Protein AF-A0A8C2MD89-F1 (afdb_monomer_lite)

Secondary structure (DSSP, 8-state):
-B-TT-TT---SSTT--B------SS--TT-S-------S--SS--TTTSS----------SHHHHHHHTT--GGGGTT----

InterPro domains:
  IPR001377 Small ribosomal subunit protein eS6 [PF01092] (2-51)
  IPR001377 Small ribosomal subunit protein eS6 [PTHR11502] (3-75)
  IPR001377 Small ribosomal subunit protein eS6 [SM01405] (1-51)

Structure (mmCIF, N/CA/C/O backbone):
data_AF-A0A8C2MD89-F1
#
_entry.id   AF-A0A8C2MD89-F1
#
loop_
_atom_site.group_PDB
_atom_site.id
_atom_site.type_symbol
_atom_site.label_atom_id
_atom_site.label_alt_id
_atom_site.label_comp_id
_atom_site.label_asym_id
_atom_site.label_entity_id
_atom_site.label_seq_id
_atom_site.pdbx_PDB_ins_code
_atom_site.Cartn_x
_atom_site.Cartn_y
_atom_site.Cartn_z
_atom_site.occupancy
_atom_site.B_iso_or_equiv
_atom_site.auth_seq_id
_atom_site.auth_comp_id
_atom_site.auth_asym_id
_atom_site.auth_atom_id
_atom_site.pdbx_PDB_model_num
ATOM 1 N N . MET A 1 1 ? 21.489 4.492 -2.630 1.00 80.69 1 MET A N 1
ATOM 2 C CA . MET A 1 1 ? 21.812 3.765 -1.380 1.00 80.69 1 MET A CA 1
ATOM 3 C C . MET A 1 1 ? 20.533 3.558 -0.572 1.00 80.69 1 MET A C 1
ATOM 5 O O . MET A 1 1 ? 19.853 4.537 -0.295 1.00 80.69 1 MET A O 1
ATOM 9 N N . THR A 1 2 ? 20.180 2.316 -0.227 1.00 90.56 2 THR A N 1
ATOM 10 C CA . THR A 1 2 ? 18.967 1.969 0.541 1.00 90.56 2 THR A CA 1
ATOM 11 C C . THR A 1 2 ? 19.269 1.789 2.030 1.00 90.56 2 THR A C 1
ATOM 13 O O . THR A 1 2 ? 20.334 1.280 2.385 1.00 90.56 2 THR A O 1
ATOM 16 N N . ASN A 1 3 ? 18.337 2.189 2.897 1.00 92.38 3 ASN A N 1
ATOM 17 C CA . ASN A 1 3 ? 18.427 2.107 4.361 1.00 92.38 3 ASN A CA 1
ATOM 18 C C . ASN A 1 3 ? 17.110 1.567 4.970 1.00 92.38 3 ASN A C 1
ATOM 20 O O . ASN A 1 3 ? 16.161 1.226 4.257 1.00 92.38 3 ASN A O 1
ATOM 24 N N . LYS A 1 4 ? 17.062 1.443 6.302 1.00 93.19 4 LYS A N 1
ATOM 25 C CA . LYS A 1 4 ? 15.879 0.962 7.031 1.00 93.19 4 LYS A CA 1
ATOM 26 C C . LYS A 1 4 ? 14.659 1.846 6.738 1.00 93.19 4 LYS A C 1
ATOM 28 O O . LYS A 1 4 ? 14.720 3.051 6.942 1.00 93.19 4 LYS A O 1
ATOM 33 N N . GLY A 1 5 ? 13.553 1.221 6.329 1.00 91.88 5 GLY A N 1
ATOM 34 C CA . GLY A 1 5 ? 12.287 1.897 6.015 1.00 91.88 5 GLY A CA 1
ATOM 35 C C . GLY A 1 5 ? 11.990 2.017 4.518 1.00 91.88 5 GLY A C 1
ATOM 36 O O . GLY A 1 5 ? 10.848 2.276 4.155 1.00 91.88 5 GLY A O 1
ATOM 37 N N . HIS A 1 6 ? 12.967 1.768 3.640 1.00 93.88 6 HIS A N 1
ATOM 38 C CA . HIS A 1 6 ? 12.717 1.693 2.199 1.00 93.88 6 HIS A CA 1
ATOM 39 C C . HIS A 1 6 ? 11.953 0.408 1.840 1.00 93.88 6 HIS A C 1
ATOM 41 O O . HIS A 1 6 ? 12.330 -0.680 2.272 1.00 93.88 6 HIS A O 1
ATOM 47 N N . SER A 1 7 ? 10.916 0.516 1.004 1.00 91.81 7 SER A N 1
ATOM 48 C CA . SER A 1 7 ? 10.029 -0.604 0.634 1.00 91.81 7 SER A CA 1
ATOM 49 C C . SER A 1 7 ? 10.761 -1.789 -0.009 1.00 91.81 7 SER A C 1
ATOM 51 O O . SER A 1 7 ? 10.428 -2.943 0.245 1.00 91.81 7 SER A O 1
ATOM 53 N N . CYS A 1 8 ? 11.793 -1.516 -0.806 1.00 92.69 8 CYS A N 1
ATOM 54 C CA . CYS A 1 8 ? 12.579 -2.517 -1.528 1.00 92.69 8 CYS A CA 1
ATOM 55 C C . CYS A 1 8 ? 13.745 -3.112 -0.716 1.00 92.69 8 CYS A C 1
ATOM 57 O O . CYS A 1 8 ? 14.548 -3.873 -1.263 1.00 92.69 8 CYS A O 1
ATOM 59 N N . TYR A 1 9 ? 13.886 -2.765 0.570 1.00 94.75 9 TYR A N 1
ATOM 60 C CA . TYR A 1 9 ? 15.035 -3.182 1.368 1.00 94.75 9 TYR A CA 1
ATOM 61 C C . TYR A 1 9 ? 14.678 -3.573 2.804 1.00 94.75 9 TYR A C 1
ATOM 63 O O . TYR A 1 9 ? 14.080 -2.814 3.561 1.00 94.75 9 TYR A O 1
ATOM 71 N N . ARG A 1 10 ? 15.139 -4.760 3.213 1.00 92.38 10 ARG A N 1
ATOM 72 C CA . ARG A 1 10 ? 14.993 -5.277 4.576 1.00 92.38 10 ARG A CA 1
ATOM 73 C C . ARG A 1 10 ? 16.375 -5.440 5.227 1.00 92.38 10 ARG A C 1
ATOM 75 O O . ARG A 1 10 ? 17.058 -6.413 4.901 1.00 92.38 10 ARG A O 1
ATOM 82 N N . PRO A 1 11 ? 16.794 -4.525 6.121 1.00 94.69 11 PRO A N 1
ATOM 83 C CA . PRO A 1 11 ? 18.098 -4.606 6.779 1.00 94.69 11 PRO A CA 1
ATOM 84 C C . PRO A 1 11 ? 18.171 -5.807 7.728 1.00 94.69 11 PRO A C 1
ATOM 86 O O . PRO A 1 11 ? 17.167 -6.174 8.348 1.00 94.69 11 PRO A O 1
ATOM 89 N N . ARG A 1 12 ? 19.355 -6.417 7.851 1.00 93.75 12 ARG A N 1
ATOM 90 C CA . ARG A 1 12 ? 19.619 -7.511 8.805 1.00 93.75 12 ARG A CA 1
ATOM 91 C C . ARG A 1 12 ? 20.300 -7.013 10.072 1.00 93.75 12 ARG A C 1
ATOM 93 O O . ARG A 1 12 ? 20.147 -7.640 11.115 1.00 93.75 12 ARG A O 1
ATOM 100 N N . ARG A 1 13 ? 21.014 -5.889 9.989 1.00 93.69 13 ARG A N 1
ATOM 101 C CA . ARG A 1 13 ? 21.648 -5.221 11.131 1.00 93.69 13 ARG A CA 1
ATOM 102 C C . ARG A 1 13 ? 21.176 -3.776 11.255 1.00 93.69 13 ARG A C 1
ATOM 104 O O . ARG A 1 13 ? 20.743 -3.148 10.288 1.00 93.69 13 ARG A O 1
ATOM 111 N N . THR A 1 14 ? 21.245 -3.237 12.465 1.00 93.25 14 THR A N 1
ATOM 112 C CA . THR A 1 14 ? 20.973 -1.819 12.725 1.00 93.25 14 THR A CA 1
ATOM 113 C C . THR A 1 14 ? 22.032 -0.945 12.055 1.00 93.25 14 THR A C 1
ATOM 115 O O . THR A 1 14 ? 23.213 -1.260 12.106 1.00 93.25 14 THR A O 1
ATOM 118 N N . GLY A 1 15 ? 21.606 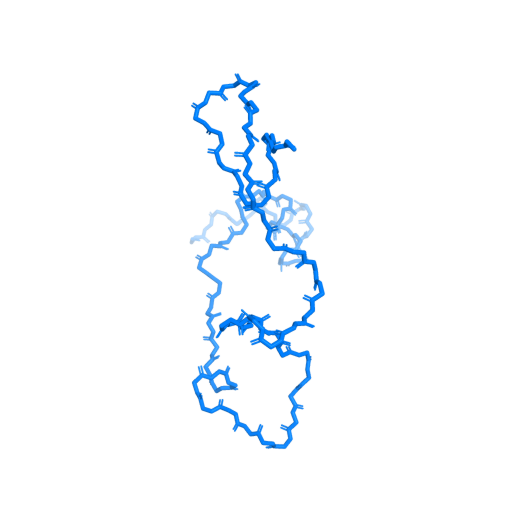0.140 11.399 1.00 91.69 15 GLY A N 1
ATOM 119 C CA . GLY A 1 15 ? 22.507 1.066 10.696 1.00 91.69 15 GLY A CA 1
ATOM 120 C C . GLY A 1 15 ? 22.991 0.595 9.318 1.00 91.69 15 GLY A C 1
ATOM 121 O O . GLY A 1 15 ? 23.655 1.352 8.618 1.00 91.69 15 GLY A O 1
ATOM 122 N N . GLU A 1 16 ? 22.630 -0.617 8.888 1.00 94.44 16 GLU A N 1
ATOM 123 C CA . GLU A 1 16 ? 23.063 -1.169 7.603 1.00 94.44 16 GLU A CA 1
ATOM 124 C C . GLU A 1 16 ? 22.513 -0.361 6.415 1.00 94.44 16 GLU A C 1
ATOM 126 O O . GLU A 1 16 ? 21.297 -0.165 6.273 1.00 94.44 16 GLU A O 1
ATOM 131 N N . ARG A 1 17 ? 23.414 0.040 5.513 1.00 93.38 17 ARG A N 1
ATOM 132 C CA . ARG A 1 17 ? 23.082 0.634 4.215 1.00 93.38 17 ARG A CA 1
ATOM 133 C C . ARG A 1 17 ? 23.630 -0.252 3.108 1.00 93.38 17 ARG A C 1
ATOM 135 O O . ARG A 1 17 ? 24.734 -0.776 3.219 1.00 93.38 17 ARG A O 1
ATOM 142 N N . LYS A 1 18 ? 22.859 -0.420 2.036 1.00 93.00 18 LYS A N 1
ATOM 143 C CA . LYS A 1 18 ? 23.243 -1.279 0.909 1.00 93.00 18 LYS A CA 1
ATOM 144 C C . LYS A 1 18 ? 22.935 -0.612 -0.424 1.00 93.00 18 LYS A C 1
ATOM 146 O O . LYS A 1 18 ? 21.999 0.179 -0.535 1.00 93.00 18 LYS A O 1
ATOM 151 N N . HIS A 1 19 ? 23.723 -0.922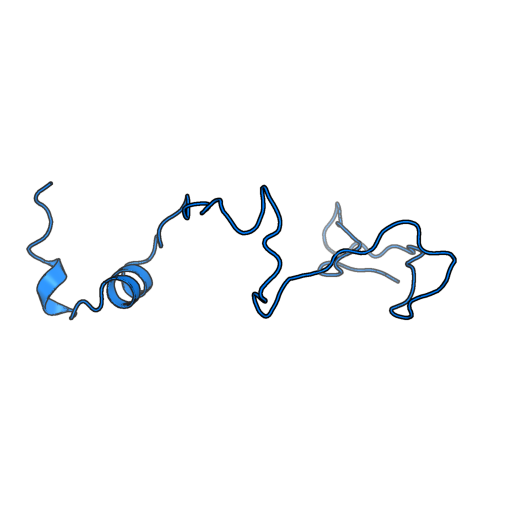 -1.448 1.00 94.31 19 HIS A N 1
ATOM 152 C CA . HIS A 1 19 ? 23.370 -0.590 -2.824 1.00 94.31 19 HIS A CA 1
ATOM 153 C C . HIS A 1 19 ? 22.439 -1.668 -3.383 1.00 94.31 19 HIS A C 1
ATOM 155 O O . HIS A 1 19 ? 22.730 -2.865 -3.332 1.00 94.31 19 HIS A O 1
ATOM 161 N N . LYS A 1 20 ? 21.278 -1.227 -3.862 1.00 93.75 20 LYS A N 1
ATOM 162 C CA . LYS A 1 20 ? 20.253 -2.047 -4.499 1.00 93.75 20 LYS A CA 1
ATOM 163 C C . LYS A 1 20 ? 19.764 -1.299 -5.729 1.00 93.75 20 LYS A C 1
ATOM 165 O O . LYS A 1 20 ? 19.425 -0.121 -5.619 1.00 93.75 20 LYS A O 1
ATOM 170 N N . SER A 1 21 ? 19.740 -1.984 -6.865 1.00 93.94 21 SER A N 1
ATOM 171 C CA . SER A 1 21 ? 19.102 -1.491 -8.082 1.00 93.94 21 SER A CA 1
ATOM 172 C C . SER A 1 21 ? 17.595 -1.662 -7.944 1.00 93.94 21 SER A C 1
ATOM 174 O O . SER A 1 21 ? 17.122 -2.712 -7.508 1.00 93.94 21 SER A O 1
ATOM 176 N N . VAL A 1 22 ? 16.848 -0.616 -8.270 1.00 92.81 22 VAL A N 1
ATOM 177 C CA . VAL A 1 22 ? 15.388 -0.578 -8.167 1.00 92.81 22 VAL A CA 1
ATOM 178 C C . VAL A 1 22 ? 14.871 0.033 -9.457 1.00 92.81 22 VAL A C 1
ATOM 180 O O . VAL A 1 22 ? 15.503 0.935 -10.008 1.00 92.81 22 VAL A O 1
ATOM 183 N N . ARG A 1 23 ? 13.736 -0.458 -9.949 1.00 91.44 23 ARG A N 1
ATOM 184 C CA . ARG A 1 23 ? 13.063 0.165 -11.086 1.00 91.44 23 ARG A CA 1
ATOM 185 C C . ARG A 1 23 ? 12.425 1.491 -10.651 1.00 91.44 23 ARG A C 1
ATOM 187 O O . ARG A 1 23 ? 11.963 1.614 -9.519 1.00 91.44 23 ARG A O 1
ATOM 194 N N . GLY A 1 24 ? 12.436 2.483 -11.539 1.00 91.69 24 GLY A N 1
ATOM 195 C CA . GLY A 1 24 ? 11.794 3.779 -11.305 1.00 91.69 24 GLY A CA 1
ATOM 196 C C . GLY A 1 24 ? 10.263 3.703 -11.301 1.00 91.69 24 GLY A C 1
ATOM 197 O O . GLY A 1 24 ? 9.681 2.645 -11.514 1.00 91.69 24 GLY A O 1
ATOM 198 N N . CYS A 1 25 ? 9.615 4.847 -11.074 1.00 93.50 25 CYS A N 1
ATOM 199 C CA . CYS A 1 25 ? 8.151 4.961 -11.014 1.00 93.50 25 CYS A CA 1
ATOM 200 C C . CYS A 1 25 ? 7.469 4.862 -12.396 1.00 93.50 25 CYS A C 1
ATOM 202 O O . CYS A 1 25 ? 6.299 4.506 -12.489 1.00 93.50 25 CYS A O 1
ATOM 204 N N . ILE A 1 26 ? 8.193 5.188 -13.471 1.00 95.44 26 ILE A N 1
ATOM 205 C CA . ILE A 1 26 ? 7.628 5.296 -14.820 1.00 95.44 26 ILE A CA 1
ATOM 206 C C . ILE A 1 26 ? 7.288 3.909 -15.374 1.00 95.44 26 ILE A C 1
ATOM 208 O O . ILE A 1 26 ? 8.110 2.988 -15.335 1.00 95.44 26 ILE A O 1
ATOM 212 N N . VAL A 1 27 ? 6.075 3.795 -15.914 1.00 95.69 27 VAL A N 1
ATOM 213 C CA . VAL A 1 27 ? 5.571 2.591 -16.578 1.00 95.69 27 VAL A CA 1
ATOM 214 C C . VAL A 1 27 ? 6.134 2.520 -17.995 1.00 95.69 27 VAL A C 1
ATOM 216 O O . VAL A 1 27 ? 6.090 3.497 -18.734 1.00 95.69 27 VAL A O 1
ATOM 219 N N . ASP A 1 28 ? 6.676 1.361 -18.350 1.00 94.56 28 ASP A N 1
ATOM 220 C CA . ASP A 1 28 ? 7.348 1.090 -19.621 1.00 94.56 28 ASP A CA 1
ATOM 221 C C . ASP A 1 28 ? 7.077 -0.367 -20.035 1.00 94.56 28 ASP A C 1
ATOM 223 O O . ASP A 1 28 ? 6.747 -1.198 -19.183 1.00 94.56 28 ASP A O 1
ATOM 227 N N . ALA A 1 29 ? 7.250 -0.692 -21.317 1.00 95.00 29 ALA A N 1
ATOM 228 C CA . ALA A 1 29 ? 7.023 -2.030 -21.874 1.00 95.00 29 ALA A CA 1
ATOM 229 C C . ALA A 1 29 ? 7.918 -3.114 -21.240 1.00 95.00 29 ALA A C 1
ATOM 231 O O . ALA A 1 29 ? 7.602 -4.297 -21.286 1.00 95.00 29 ALA A O 1
ATOM 232 N N . ASN A 1 30 ? 9.010 -2.706 -20.591 1.00 93.44 30 ASN A N 1
ATOM 233 C CA . ASN A 1 30 ? 9.915 -3.589 -19.856 1.00 93.44 30 ASN A CA 1
ATOM 234 C C . ASN A 1 30 ? 9.339 -4.128 -18.527 1.00 93.44 30 ASN A C 1
ATOM 236 O O . ASN A 1 30 ? 10.004 -4.910 -17.844 1.00 93.44 30 ASN A O 1
ATOM 240 N N . LEU A 1 31 ? 8.149 -3.688 -18.098 1.00 93.94 31 LEU A N 1
ATOM 241 C CA . LEU A 1 31 ? 7.503 -4.185 -16.880 1.00 93.94 31 LEU A CA 1
ATOM 242 C C . LEU A 1 31 ? 6.744 -5.488 -17.147 1.00 93.94 31 LEU A C 1
ATOM 244 O O . LEU A 1 31 ? 5.850 -5.531 -17.982 1.00 93.94 31 LEU A O 1
ATOM 248 N N . SER A 1 32 ? 7.038 -6.535 -16.375 1.00 93.75 32 SER A N 1
ATOM 249 C CA . SER A 1 32 ? 6.347 -7.825 -16.519 1.00 93.75 32 SER A CA 1
ATOM 250 C C . SER A 1 32 ? 4.984 -7.879 -15.818 1.00 93.75 32 SER A C 1
ATOM 252 O O . SER A 1 32 ? 4.124 -8.651 -16.223 1.00 93.75 32 SER A O 1
ATOM 254 N N . ILE A 1 33 ? 4.787 -7.119 -14.731 1.00 95.06 33 ILE A N 1
ATOM 255 C CA . ILE A 1 33 ? 3.589 -7.189 -13.873 1.00 95.06 33 ILE A CA 1
ATOM 256 C C . ILE A 1 33 ? 3.247 -5.791 -13.336 1.00 95.06 33 ILE A C 1
ATOM 258 O O . ILE A 1 33 ? 4.145 -5.037 -12.954 1.00 95.06 33 ILE A O 1
ATOM 262 N N . LEU A 1 34 ? 1.948 -5.476 -13.248 1.00 95.44 34 LEU A N 1
ATOM 263 C CA . LEU A 1 34 ? 1.408 -4.278 -12.595 1.00 95.44 34 LEU A CA 1
ATOM 264 C C . LEU A 1 34 ? 0.397 -4.657 -11.504 1.00 95.44 34 LEU A C 1
ATOM 266 O O . LEU A 1 34 ? -0.471 -5.499 -11.715 1.00 95.44 34 LEU A O 1
ATOM 270 N N . ASN A 1 35 ? 0.477 -3.981 -10.356 1.00 93.94 35 ASN A N 1
ATOM 271 C CA . ASN A 1 35 ? -0.472 -4.136 -9.253 1.00 93.94 35 ASN A CA 1
ATOM 272 C C . ASN A 1 35 ? -1.454 -2.958 -9.259 1.00 93.94 35 ASN A C 1
ATOM 274 O O . ASN A 1 35 ? -1.054 -1.824 -8.999 1.00 93.94 35 ASN A O 1
ATOM 278 N N . LEU A 1 36 ? -2.728 -3.226 -9.546 1.00 92.94 36 LEU A N 1
ATOM 279 C CA . LEU A 1 36 ? -3.786 -2.215 -9.651 1.00 92.94 36 LEU A CA 1
ATOM 280 C C . LEU A 1 36 ? -4.819 -2.374 -8.526 1.00 92.94 36 LEU A C 1
ATOM 282 O O . LEU A 1 36 ? -5.017 -3.467 -8.000 1.00 92.94 36 LEU A O 1
ATOM 286 N N . VAL A 1 37 ? -5.499 -1.279 -8.175 1.00 92.00 37 VAL A N 1
ATOM 287 C CA . VAL A 1 37 ? -6.587 -1.258 -7.183 1.00 92.00 37 VAL A CA 1
ATOM 288 C C . VAL A 1 37 ? -7.845 -0.685 -7.829 1.00 92.00 37 VAL A C 1
ATOM 290 O O . VAL A 1 37 ? -7.791 0.339 -8.507 1.00 92.00 37 VAL A O 1
ATOM 293 N N . ILE A 1 38 ? -8.989 -1.339 -7.610 1.00 90.50 38 ILE A N 1
ATOM 294 C CA . ILE A 1 38 ? -10.286 -0.876 -8.115 1.00 90.50 38 ILE A CA 1
ATOM 295 C C . ILE A 1 38 ? -10.824 0.224 -7.200 1.00 90.50 38 ILE A C 1
ATOM 297 O O . ILE A 1 38 ? -11.015 0.001 -6.007 1.00 90.50 38 ILE A O 1
ATOM 301 N N . VAL A 1 39 ? -11.107 1.396 -7.772 1.00 91.25 39 VAL A N 1
ATOM 302 C CA . VAL A 1 39 ? -11.667 2.545 -7.036 1.00 91.25 39 VAL A CA 1
ATOM 303 C C . VAL A 1 39 ? -13.195 2.599 -7.142 1.00 91.25 39 VAL A C 1
ATOM 305 O O . VAL A 1 39 ? -13.863 2.946 -6.174 1.00 91.25 39 VAL A O 1
ATOM 308 N N . GLN A 1 40 ? -13.767 2.241 -8.298 1.00 89.44 40 GLN A N 1
ATOM 309 C CA . GLN A 1 40 ? -15.213 2.298 -8.550 1.00 89.44 40 GLN A CA 1
ATOM 310 C C . GLN A 1 40 ? -15.692 1.040 -9.283 1.00 89.44 40 GLN A C 1
ATOM 312 O O . GLN A 1 40 ? -15.070 0.606 -10.254 1.00 89.44 40 GLN A O 1
ATOM 317 N N . LYS A 1 41 ? -16.817 0.467 -8.834 1.00 87.12 41 LYS A N 1
ATOM 318 C CA . LYS A 1 41 ? -17.484 -0.658 -9.505 1.00 87.12 41 LYS A CA 1
ATOM 319 C C . LYS A 1 41 ? -18.361 -0.119 -10.636 1.00 87.12 41 LYS A C 1
ATOM 321 O O . LYS A 1 41 ? -19.147 0.796 -10.414 1.00 87.12 41 LYS A O 1
ATOM 326 N N . ARG A 1 42 ? -18.222 -0.685 -11.834 1.00 86.06 42 ARG A N 1
ATOM 327 C CA . ARG A 1 42 ? -19.071 -0.391 -13.001 1.00 86.06 42 ARG A CA 1
ATOM 328 C C . ARG A 1 42 ? -19.966 -1.594 -13.318 1.00 86.06 42 ARG A C 1
ATOM 330 O O . ARG A 1 42 ? -20.028 -2.543 -12.540 1.00 86.06 42 ARG A O 1
ATOM 337 N N . GLU A 1 43 ? -20.662 -1.540 -14.448 1.00 84.94 43 GLU A N 1
ATOM 338 C CA . GLU A 1 43 ? -21.641 -2.546 -14.883 1.00 84.94 43 GLU A CA 1
ATOM 339 C C . GLU A 1 43 ? -21.046 -3.956 -15.001 1.00 84.94 43 GLU A C 1
ATOM 341 O O . GLU A 1 43 ? -21.663 -4.935 -14.583 1.00 84.94 43 GLU A O 1
ATOM 346 N N . LYS A 1 44 ? -19.812 -4.069 -15.509 1.00 86.50 44 LYS A N 1
ATOM 347 C CA . LYS A 1 44 ? -19.130 -5.359 -15.648 1.00 86.50 44 LYS A CA 1
ATOM 348 C C . LYS A 1 44 ? -18.593 -5.824 -14.298 1.00 86.50 44 LYS A C 1
ATOM 350 O O . LYS A 1 44 ? -17.656 -5.243 -13.748 1.00 86.50 44 LYS A O 1
ATOM 355 N N . ARG A 1 45 ? -19.189 -6.895 -13.776 1.00 83.69 45 ARG A N 1
ATOM 356 C CA . ARG A 1 45 ? -18.706 -7.592 -12.581 1.00 83.69 45 ARG A CA 1
ATOM 357 C C . ARG A 1 45 ? -17.504 -8.459 -12.924 1.00 83.69 45 ARG A C 1
ATOM 359 O O . ARG A 1 45 ? -17.441 -9.039 -14.004 1.00 83.69 45 ARG A O 1
ATOM 366 N N . ILE A 1 46 ? -16.564 -8.536 -11.987 1.00 87.50 46 ILE A N 1
ATOM 367 C CA . ILE A 1 46 ? -15.372 -9.373 -12.107 1.00 87.50 46 ILE A CA 1
ATOM 368 C C . ILE A 1 46 ? -15.535 -10.527 -11.112 1.00 87.50 46 ILE A C 1
ATOM 370 O O . ILE A 1 46 ? -15.562 -10.262 -9.898 1.00 87.50 46 ILE A O 1
ATOM 374 N N . PRO A 1 47 ? -15.653 -11.776 -11.600 1.00 87.69 47 PRO A N 1
ATOM 375 C CA . PRO A 1 47 ? -15.816 -12.932 -10.732 1.00 87.69 47 PRO A CA 1
ATOM 376 C C . PRO A 1 47 ? -14.603 -13.078 -9.809 1.00 87.69 47 PRO A C 1
ATOM 378 O O . PRO A 1 47 ? -13.467 -12.820 -10.205 1.00 87.69 47 PRO A O 1
ATOM 381 N N . GLY A 1 48 ? -14.845 -13.452 -8.553 1.00 85.56 48 GLY A N 1
ATOM 382 C CA . GLY A 1 48 ? -13.792 -13.682 -7.553 1.00 85.56 48 GLY A CA 1
ATOM 383 C C . GLY A 1 48 ? -13.209 -12.425 -6.897 1.00 85.56 48 GLY A C 1
ATOM 384 O O . GLY A 1 48 ? -12.454 -12.548 -5.938 1.00 85.56 48 GLY A O 1
ATOM 385 N N . LEU A 1 49 ? -13.576 -11.224 -7.359 1.00 86.06 49 LEU A N 1
ATOM 386 C CA . LEU A 1 49 ? -13.178 -9.966 -6.718 1.00 86.06 49 LEU A 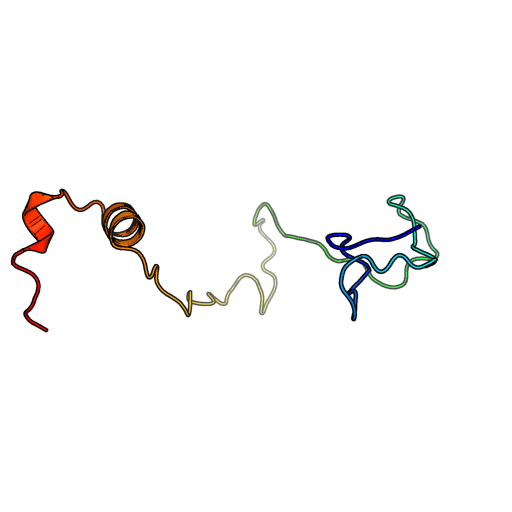CA 1
ATOM 387 C C . LEU A 1 49 ? -14.381 -9.149 -6.252 1.00 86.06 49 LEU A C 1
ATOM 389 O O . LEU A 1 49 ? -14.401 -8.670 -5.121 1.00 86.06 49 LEU A O 1
ATOM 393 N N . THR A 1 50 ? -15.396 -8.986 -7.108 1.00 86.69 50 THR A N 1
ATOM 394 C CA . THR A 1 50 ? -16.547 -8.123 -6.789 1.00 86.69 50 THR A CA 1
ATOM 395 C C . THR A 1 50 ? -17.708 -8.830 -6.095 1.00 86.69 50 THR A C 1
ATOM 397 O O . THR A 1 50 ? -18.665 -8.153 -5.707 1.00 86.69 50 THR A O 1
ATOM 400 N N . ASP A 1 51 ? -17.629 -10.153 -5.967 1.00 86.62 51 ASP A N 1
ATOM 401 C CA . ASP A 1 51 ? -18.706 -10.999 -5.438 1.00 86.62 51 ASP A CA 1
ATOM 402 C C . ASP A 1 51 ? -18.397 -11.527 -4.033 1.00 86.62 51 ASP A C 1
ATOM 404 O O . ASP A 1 51 ? -19.304 -11.824 -3.262 1.00 86.62 51 ASP A O 1
ATOM 408 N N . THR A 1 52 ? -17.118 -11.591 -3.666 1.00 88.38 52 THR A N 1
ATOM 409 C CA . THR A 1 52 ? -16.668 -12.095 -2.369 1.00 88.38 52 THR A CA 1
ATOM 410 C C . THR A 1 52 ? -16.364 -10.950 -1.414 1.00 88.38 52 THR A C 1
ATOM 412 O O . THR A 1 52 ? -15.622 -10.028 -1.755 1.00 88.38 52 THR A O 1
ATOM 415 N N . THR A 1 53 ? -16.863 -11.033 -0.184 1.00 88.00 53 THR A N 1
ATOM 416 C CA . THR A 1 53 ? -16.476 -10.129 0.902 1.00 88.00 53 THR A CA 1
ATOM 417 C C . THR A 1 53 ? -15.493 -10.840 1.829 1.00 88.00 53 THR A C 1
ATOM 419 O O . THR A 1 53 ? -15.794 -11.879 2.410 1.00 88.00 53 THR A O 1
ATOM 422 N N . VAL A 1 54 ? -14.282 -10.293 1.965 1.00 90.38 54 VAL A N 1
ATOM 423 C CA . VAL A 1 54 ? -13.277 -10.833 2.892 1.00 90.38 54 VAL A CA 1
ATOM 424 C C . VAL A 1 54 ? -13.441 -10.142 4.251 1.00 90.38 54 VAL A C 1
ATOM 426 O O . VAL A 1 54 ? -13.233 -8.926 4.337 1.00 90.38 54 VAL A O 1
ATOM 429 N N . PRO A 1 55 ? -13.815 -10.864 5.325 1.00 93.00 55 PRO A N 1
ATOM 430 C CA . PRO A 1 55 ? -14.012 -10.256 6.634 1.00 93.00 55 PRO A CA 1
ATOM 431 C C . PRO A 1 55 ? -12.680 -9.831 7.265 1.00 93.00 55 PRO A C 1
ATOM 433 O O . PRO A 1 55 ? -11.617 -10.408 7.024 1.00 93.00 55 PRO A O 1
ATOM 436 N N . ARG A 1 56 ? -12.731 -8.818 8.136 1.00 90.38 56 ARG A N 1
ATOM 437 C CA . ARG A 1 56 ? -11.559 -8.396 8.913 1.00 90.38 56 ARG A CA 1
ATOM 438 C C . ARG A 1 56 ? -11.274 -9.414 10.011 1.00 90.38 56 ARG A C 1
ATOM 440 O O . ARG A 1 56 ? -12.041 -9.533 10.957 1.00 90.38 56 ARG A O 1
ATOM 447 N N . ARG A 1 57 ? -10.129 -10.094 9.915 1.00 93.06 57 ARG A N 1
ATOM 448 C CA . ARG A 1 57 ? -9.725 -11.129 10.880 1.00 93.06 57 ARG A CA 1
ATOM 449 C C . ARG A 1 57 ? -9.401 -10.590 12.278 1.00 93.06 57 ARG A C 1
ATOM 451 O O . ARG A 1 57 ? -9.640 -11.280 13.259 1.00 93.06 57 ARG A O 1
ATOM 458 N N . LEU A 1 58 ? -8.808 -9.399 12.381 1.00 92.94 58 LEU A N 1
ATOM 459 C CA . LEU A 1 58 ? -8.320 -8.853 13.652 1.00 92.94 58 LEU A CA 1
ATOM 460 C C . LEU A 1 58 ? -9.099 -7.603 14.060 1.00 92.94 58 LEU A C 1
ATOM 462 O O . LEU A 1 58 ? -9.183 -6.633 13.303 1.00 92.94 58 LEU A O 1
ATOM 466 N N . GLY A 1 59 ? -9.616 -7.625 15.288 1.00 90.31 59 GLY A N 1
ATOM 467 C CA . GLY A 1 59 ? -10.258 -6.482 15.924 1.00 90.31 59 GLY A CA 1
ATOM 468 C C . GLY A 1 59 ? -9.255 -5.505 16.560 1.00 90.31 59 GLY A C 1
ATOM 469 O O . GLY A 1 59 ? -8.088 -5.842 16.789 1.00 90.31 59 GLY A O 1
ATOM 470 N N . PRO A 1 60 ? -9.678 -4.269 16.874 1.00 94.31 60 PRO A N 1
ATOM 471 C CA . PRO A 1 60 ? -8.822 -3.314 17.562 1.00 94.31 60 PRO A CA 1
ATOM 472 C C . PRO A 1 60 ? -8.510 -3.766 18.996 1.00 94.31 60 PRO A C 1
ATOM 474 O O . PRO A 1 60 ? -9.414 -3.974 19.790 1.00 94.31 60 PRO A O 1
ATOM 477 N N . LYS A 1 61 ? -7.224 -3.832 19.364 1.00 93.69 61 LYS A N 1
ATOM 478 C CA . LYS A 1 61 ? -6.798 -4.241 20.720 1.00 93.69 61 LYS A CA 1
ATOM 479 C C . LYS A 1 61 ? -6.967 -3.154 21.791 1.00 93.69 61 LYS A C 1
ATOM 481 O O . LYS A 1 61 ? -7.127 -3.446 22.967 1.00 93.69 61 LYS A O 1
ATOM 486 N N . ARG A 1 62 ? -6.850 -1.875 21.416 1.00 93.12 62 ARG A N 1
ATOM 487 C CA . ARG A 1 62 ? -6.829 -0.756 22.377 1.00 93.12 62 ARG A CA 1
ATOM 488 C C . ARG A 1 62 ? -8.246 -0.277 22.691 1.00 93.12 62 ARG A C 1
ATOM 490 O O . ARG A 1 62 ? -8.989 0.024 21.759 1.00 93.12 62 ARG A O 1
ATOM 497 N N . ALA A 1 63 ? -8.560 -0.051 23.969 1.00 90.69 63 ALA A N 1
ATOM 498 C CA . ALA A 1 63 ? -9.873 0.430 24.423 1.00 90.69 63 ALA A CA 1
ATOM 499 C C . ALA A 1 63 ? -10.348 1.716 23.715 1.00 90.69 63 ALA A C 1
ATOM 501 O O . ALA A 1 63 ? -11.524 1.869 23.402 1.00 90.69 63 ALA A O 1
ATOM 502 N N . SER A 1 64 ? -9.447 2.656 23.402 1.00 90.25 64 SER A N 1
ATOM 503 C CA . SER A 1 64 ? -9.799 3.857 22.623 1.00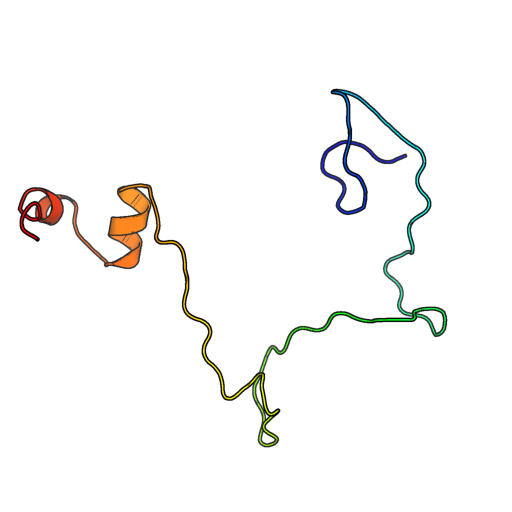 90.25 64 SER A CA 1
ATOM 504 C C . SER A 1 64 ? -10.249 3.552 21.192 1.00 90.25 64 SER A C 1
ATOM 506 O O . SER A 1 64 ? -11.111 4.249 20.668 1.00 90.25 64 SER A O 1
ATOM 508 N N . ARG A 1 65 ? -9.697 2.513 20.557 1.00 91.44 65 ARG A N 1
ATOM 509 C CA . ARG A 1 65 ? -10.069 2.103 19.196 1.00 91.44 65 ARG A CA 1
ATOM 510 C C . ARG A 1 65 ? -11.337 1.247 19.180 1.00 91.44 65 ARG A C 1
ATOM 512 O O . ARG A 1 65 ? -12.110 1.376 18.242 1.00 91.44 65 ARG A O 1
ATOM 519 N N . ILE A 1 66 ? -11.575 0.449 20.222 1.00 91.81 66 ILE A N 1
ATOM 520 C CA . ILE A 1 66 ? -12.830 -0.303 20.404 1.00 91.81 66 ILE A CA 1
ATOM 521 C C . ILE A 1 66 ? -14.005 0.671 20.558 1.00 91.81 66 ILE A C 1
ATOM 523 O O . ILE A 1 66 ? -14.983 0.570 19.825 1.00 91.81 66 ILE A O 1
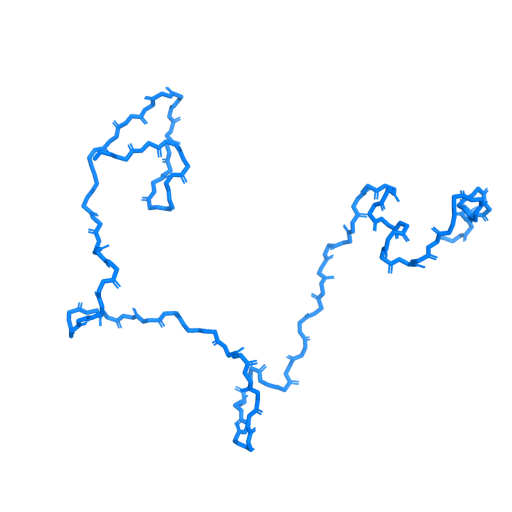ATOM 527 N N . ARG A 1 67 ? -13.867 1.688 21.424 1.00 90.56 67 ARG A N 1
ATOM 528 C CA . ARG A 1 67 ? -14.889 2.735 21.608 1.00 90.56 67 ARG A CA 1
ATOM 529 C C . ARG A 1 67 ? -15.260 3.441 20.307 1.00 90.56 67 ARG A C 1
ATOM 531 O O . ARG A 1 67 ? -16.437 3.651 20.059 1.00 90.56 67 ARG A O 1
ATOM 538 N N . LYS A 1 68 ? -14.267 3.767 19.471 1.00 90.00 68 LYS A N 1
ATOM 539 C CA . LYS A 1 68 ? -14.492 4.379 18.151 1.00 90.00 68 LYS A CA 1
ATOM 540 C C . LYS A 1 68 ? -15.191 3.441 17.172 1.00 90.00 68 LYS A C 1
ATOM 542 O O . LYS A 1 68 ? -15.987 3.904 16.376 1.00 90.00 68 LYS A O 1
ATOM 547 N N . LEU A 1 69 ? -14.876 2.147 17.207 1.00 89.06 69 LEU A N 1
ATOM 548 C CA . LEU A 1 69 ? -15.479 1.181 16.292 1.00 89.06 69 LEU A CA 1
ATOM 549 C C . LEU A 1 69 ? -16.965 0.955 16.602 1.00 89.06 69 LEU A C 1
ATOM 551 O O . LEU A 1 69 ? -17.755 0.804 15.680 1.00 89.06 69 LEU A O 1
ATOM 555 N N . PHE A 1 70 ? -17.334 0.975 17.884 1.00 90.69 70 PHE A N 1
ATOM 556 C CA . PHE A 1 70 ? -18.706 0.738 18.345 1.00 90.69 70 PHE A CA 1
ATOM 557 C C . PHE A 1 70 ? -19.449 2.011 18.792 1.00 90.69 70 PHE A C 1
ATOM 559 O O . PHE A 1 70 ? -20.514 1.912 19.392 1.00 90.69 70 PHE A O 1
ATOM 566 N N . ASN A 1 71 ? -18.892 3.204 18.543 1.00 89.25 71 ASN A N 1
ATOM 567 C CA . ASN A 1 71 ? -19.444 4.500 18.970 1.00 89.25 71 ASN A CA 1
ATOM 568 C C . ASN A 1 71 ? -19.862 4.550 20.461 1.00 89.25 71 ASN A C 1
ATOM 570 O O . ASN A 1 71 ? -20.891 5.121 20.823 1.00 89.25 71 ASN A O 1
ATOM 574 N N . LEU A 1 72 ? -19.062 3.946 21.347 1.00 86.75 72 LEU A N 1
ATOM 575 C CA . LEU A 1 72 ? -19.350 3.861 22.784 1.00 86.75 72 LEU A CA 1
ATOM 576 C C . LEU A 1 72 ? -18.849 5.098 23.540 1.00 86.75 72 LEU A C 1
ATOM 578 O O . LEU A 1 72 ? -17.705 5.529 23.370 1.00 86.75 72 LEU A O 1
ATOM 582 N N . SER A 1 73 ? -19.674 5.616 24.455 1.00 78.12 73 SER A N 1
ATOM 583 C CA . SER A 1 73 ? -19.251 6.619 25.436 1.00 78.12 73 SER A CA 1
ATOM 584 C C . SER A 1 73 ? -18.493 5.968 26.599 1.00 78.12 73 SER A C 1
ATOM 586 O O . SER A 1 73 ? -18.667 4.788 26.907 1.00 78.12 73 SER A O 1
ATOM 588 N N . LEU A 1 74 ? -17.635 6.745 27.265 1.00 68.44 74 LEU A N 1
ATOM 589 C CA . LEU A 1 74 ? -16.702 6.263 28.293 1.00 68.44 74 LEU A CA 1
ATOM 590 C C . LEU A 1 74 ? -17.406 5.537 29.460 1.00 68.44 74 LEU A C 1
ATOM 592 O O . LEU A 1 74 ? -16.852 4.599 30.024 1.00 68.44 74 LEU A O 1
ATOM 596 N N . LYS A 1 75 ? -18.653 5.923 29.760 1.00 62.09 75 LYS A N 1
ATOM 597 C CA . LYS A 1 75 ? -19.465 5.392 30.865 1.00 62.09 75 LYS A CA 1
ATOM 598 C C . LYS A 1 75 ? -20.026 3.984 30.607 1.00 62.09 75 LYS A C 1
ATOM 600 O O . LYS A 1 75 ? -20.252 3.250 31.560 1.00 62.09 75 LYS A O 1
ATOM 605 N N . LYS A 1 76 ? -20.220 3.577 29.343 1.00 57.62 76 LYS A N 1
ATOM 606 C CA . LYS A 1 76 ? -20.871 2.297 28.984 1.00 57.62 76 LYS A CA 1
ATOM 607 C C . LYS A 1 76 ? -19.961 1.061 29.067 1.00 57.62 76 LYS A C 1
ATOM 609 O O . LYS A 1 76 ? -20.459 -0.048 28.939 1.00 57.62 76 LYS A O 1
ATOM 614 N N . MET A 1 77 ? -18.649 1.217 29.270 1.00 49.06 77 MET A N 1
ATOM 615 C CA . MET A 1 77 ? -17.719 0.072 29.295 1.00 49.06 77 MET A CA 1
ATOM 616 C C . MET A 1 77 ? -17.664 -0.668 30.638 1.00 49.06 77 MET A C 1
ATOM 618 O O . MET A 1 77 ? -17.301 -1.837 30.648 1.00 49.06 77 MET A O 1
ATOM 622 N N . MET A 1 78 ? -18.029 -0.031 31.755 1.00 52.62 78 MET A N 1
ATOM 623 C CA . MET A 1 78 ? -17.898 -0.649 33.086 1.00 52.62 78 MET A CA 1
ATOM 624 C C . MET A 1 78 ? -18.937 -1.752 33.358 1.00 52.62 78 MET A C 1
ATOM 626 O O . MET A 1 78 ? -18.794 -2.481 34.330 1.00 52.62 78 MET A O 1
ATOM 630 N N . SER A 1 79 ? -19.965 -1.893 32.512 1.00 47.84 79 SER A N 1
ATOM 631 C CA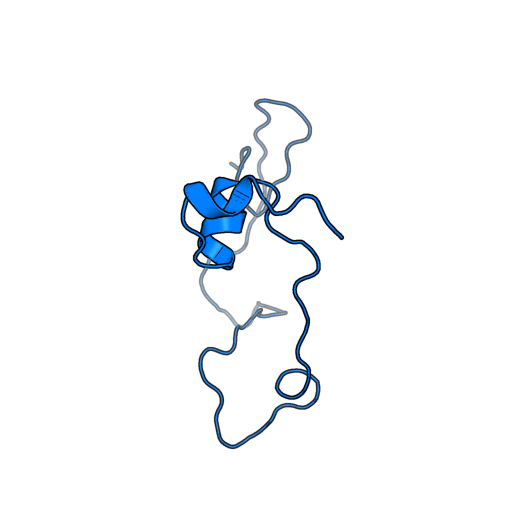 . SER A 1 79 ? -21.022 -2.906 32.658 1.00 47.84 79 SER A CA 1
ATOM 632 C C . SER A 1 79 ? -20.909 -4.078 31.678 1.00 47.84 79 SER A C 1
ATOM 634 O O . SER A 1 79 ? -21.761 -4.958 31.700 1.00 47.84 79 SER A O 1
ATOM 636 N N . ALA A 1 80 ? -19.904 -4.097 30.799 1.00 49.03 80 ALA A N 1
ATOM 637 C CA . ALA A 1 80 ? -19.761 -5.122 29.764 1.00 49.03 80 ALA A CA 1
ATOM 638 C C . ALA A 1 80 ? -18.576 -6.055 30.061 1.00 49.03 80 ALA A C 1
ATOM 640 O O . ALA A 1 80 ? -17.677 -6.216 29.244 1.00 49.03 80 ALA A O 1
ATOM 641 N N . ASN A 1 81 ? -18.583 -6.640 31.259 1.00 49.56 81 ASN A N 1
ATOM 642 C CA . ASN A 1 81 ? -17.989 -7.950 31.525 1.00 49.56 81 ASN A CA 1
ATOM 643 C C . ASN A 1 81 ? -19.161 -8.902 31.796 1.00 49.56 81 ASN A C 1
ATOM 645 O O . ASN A 1 81 ? -19.425 -9.236 32.943 1.00 49.56 81 ASN A O 1
ATOM 649 N N . MET A 1 82 ? -19.916 -9.254 30.759 1.00 37.81 82 MET A N 1
ATOM 650 C CA . MET A 1 82 ? -20.817 -10.408 30.743 1.00 37.81 82 MET A CA 1
ATOM 651 C C . MET A 1 82 ? -20.981 -10.822 29.278 1.00 37.81 82 MET A C 1
ATOM 653 O O . MET A 1 82 ? -21.514 -10.040 28.489 1.00 37.81 82 MET A O 1
ATOM 657 N N . LEU A 1 83 ? -20.519 -12.046 28.993 1.00 40.53 83 LEU A N 1
ATOM 658 C CA . LEU A 1 83 ? -20.305 -12.724 27.701 1.00 40.53 83 LEU A CA 1
ATOM 659 C C . LEU A 1 83 ? -18.962 -12.426 27.016 1.00 40.53 83 LEU A C 1
ATOM 661 O O . LEU A 1 83 ? -18.799 -11.350 26.399 1.00 40.53 83 LEU A O 1
#

Organism: Cricetulus griseus (NCBI:txid10029)

Radius of gyration: 22.45 Å; chains: 1; bounding box: 45×20×55 Å

Foldseek 3Di:
DDDPPDPVDDDPDPPDDDDDDDDDPDDDPPDPDDDDDDDDDDPDDDPPPRPDDDDDPDDDPDPVRVCVVVVDDPVPPVPPPDD

pLDDT: mean 86.33, std 13.66, range [37.81, 95.69]

Sequence (83 aa):
MTNKGHSCYRPRRTGERKHKSVRGCIVDANLSILNLVIVQKREKRIPGLTDTTVPRRLGPKRASRIRKLFNLSLKKMMSANML